Protein AF-A0A4R1MBW5-F1 (afdb_monomer_lite)

Sequence (85 aa):
MGIVENEIGQLEKTVNTLIRRPRLIRREYWVSEIEDVLGRPGIPARDRQRLWALLDLLATVANERSVQASAEPNESGNGDCHASK

Secondary structure (DSSP, 8-state):
--HHHHHHHHHHHHHHHHHH-GGGT-HHHHHHHHHHHHHSTT--HHHHHHHHHHHHHHHHHHHHHHHHTT---------------

Foldseek 3Di:
DDPVVVVVVVVVVVVVVCVVVVCVVDLVSLLVVLVVVLPDPPDDPVVNVVSVVVNVVSVVVVVVVVVVVPPDPPPPDDDDDDDDD

Structure (mmCIF, N/CA/C/O backbone):
data_AF-A0A4R1MBW5-F1
#
_entry.id   AF-A0A4R1MBW5-F1
#
loop_
_atom_site.group_PDB
_atom_site.id
_atom_site.type_symbol
_atom_site.label_atom_id
_atom_site.label_alt_id
_atom_site.label_comp_id
_atom_site.label_asym_id
_atom_site.label_entity_id
_atom_site.label_seq_id
_atom_site.pdbx_PDB_ins_code
_atom_site.Cartn_x
_atom_site.Cartn_y
_atom_site.Cartn_z
_atom_site.occupancy
_atom_site.B_iso_or_equiv
_atom_site.auth_seq_id
_atom_site.auth_comp_id
_atom_site.auth_asym_id
_atom_site.auth_atom_id
_atom_site.pdbx_PDB_model_num
ATOM 1 N N . MET A 1 1 ? -3.316 25.253 23.473 1.00 56.31 1 MET A N 1
ATOM 2 C CA . MET A 1 1 ? -3.884 24.154 22.677 1.00 56.31 1 MET A CA 1
ATOM 3 C C . MET A 1 1 ? -2.811 23.086 22.603 1.00 56.31 1 MET A C 1
ATOM 5 O O . MET A 1 1 ? -1.730 23.365 22.093 1.00 56.31 1 MET A O 1
ATOM 9 N N . GLY A 1 2 ? -3.009 21.997 23.338 1.00 76.31 2 GLY A N 1
ATOM 10 C CA . GLY A 1 2 ? -1.962 21.025 23.659 1.00 76.31 2 GLY A CA 1
ATOM 11 C C . GLY A 1 2 ? -1.589 20.166 22.454 1.00 76.31 2 GLY A C 1
ATOM 12 O O . GLY A 1 2 ? -2.394 19.994 21.545 1.00 76.31 2 GLY A O 1
ATOM 13 N N . ILE A 1 3 ? -0.383 19.594 22.462 1.00 81.62 3 ILE A N 1
ATOM 14 C CA . ILE A 1 3 ? 0.111 18.651 21.438 1.00 81.62 3 ILE A CA 1
ATOM 15 C C . ILE A 1 3 ? -0.946 17.575 21.111 1.00 81.62 3 ILE A C 1
ATOM 17 O O . ILE A 1 3 ? -1.186 17.283 19.943 1.00 81.62 3 ILE A O 1
ATOM 21 N N . VAL A 1 4 ? -1.665 17.111 22.137 1.00 85.88 4 VAL A N 1
ATOM 22 C CA . VAL A 1 4 ? -2.756 16.130 22.050 1.00 85.88 4 VAL A CA 1
ATOM 23 C C . VAL A 1 4 ? -3.920 16.588 21.157 1.00 85.88 4 VAL A C 1
ATOM 25 O O . VAL A 1 4 ? -4.430 15.800 20.369 1.00 85.88 4 VAL A O 1
ATOM 28 N N . GLU A 1 5 ? -4.338 17.857 21.208 1.00 88.25 5 GLU A N 1
ATOM 29 C CA . GLU A 1 5 ? -5.423 18.360 20.342 1.00 88.25 5 GLU A CA 1
ATOM 30 C C . GLU A 1 5 ? -5.008 18.368 18.866 1.00 88.25 5 GLU A C 1
ATOM 32 O O . GLU A 1 5 ? -5.819 18.084 17.984 1.00 88.25 5 GLU A O 1
ATOM 37 N N . ASN A 1 6 ? -3.733 18.654 18.586 1.00 92.31 6 ASN A N 1
ATOM 38 C CA . ASN A 1 6 ? -3.209 18.590 17.226 1.00 92.31 6 ASN A CA 1
ATOM 39 C C . ASN A 1 6 ? -3.141 17.140 16.723 1.00 92.31 6 ASN A C 1
ATOM 41 O O . ASN A 1 6 ? -3.525 16.874 15.587 1.00 92.31 6 ASN A O 1
ATOM 45 N N . GLU A 1 7 ? -2.704 16.201 17.563 1.00 92.19 7 GLU A N 1
ATOM 46 C CA . GLU A 1 7 ? -2.686 14.771 17.232 1.00 92.19 7 GLU A CA 1
ATOM 47 C C . GLU A 1 7 ? -4.092 14.241 16.927 1.00 92.19 7 GLU A C 1
ATOM 49 O O . GLU A 1 7 ? -4.294 13.592 15.898 1.00 92.19 7 GLU A O 1
ATOM 54 N N . ILE A 1 8 ? -5.081 14.598 17.755 1.00 93.44 8 ILE A N 1
ATOM 55 C CA . ILE A 1 8 ? -6.488 14.240 17.532 1.00 93.44 8 ILE A CA 1
ATOM 56 C C . ILE A 1 8 ? -6.983 14.819 16.200 1.00 93.44 8 ILE A C 1
ATOM 58 O O . ILE A 1 8 ? -7.521 14.082 15.374 1.00 93.44 8 ILE A O 1
ATOM 62 N N . GLY A 1 9 ? -6.726 16.100 15.924 1.00 94.19 9 GLY A N 1
ATOM 63 C CA . GLY A 1 9 ? -7.146 16.726 14.667 1.00 94.19 9 GLY A CA 1
ATOM 64 C C . GLY A 1 9 ? -6.500 16.109 13.416 1.00 94.19 9 GLY A C 1
ATOM 65 O O . GLY A 1 9 ? -7.120 16.054 12.350 1.00 94.19 9 GLY A O 1
ATOM 66 N N . GLN A 1 10 ? -5.260 15.616 13.510 1.00 93.00 10 GLN A N 1
ATOM 67 C CA . GLN A 1 10 ? -4.615 14.881 12.412 1.00 93.00 10 GLN A CA 1
ATOM 68 C C . GLN A 1 10 ? -5.218 13.488 12.224 1.00 93.00 10 GLN A C 1
ATOM 70 O O . GLN A 1 10 ? -5.422 13.046 11.084 1.00 93.00 10 GLN A O 1
ATOM 75 N N . LEU A 1 11 ? -5.550 12.810 13.323 1.00 93.94 11 LEU A N 1
ATOM 76 C CA . LEU A 1 11 ? -6.208 11.512 13.278 1.00 93.94 11 LEU A CA 1
ATOM 77 C C . LEU A 1 11 ? -7.592 11.621 12.626 1.00 93.94 11 LEU A C 1
ATOM 79 O O . LEU A 1 11 ? 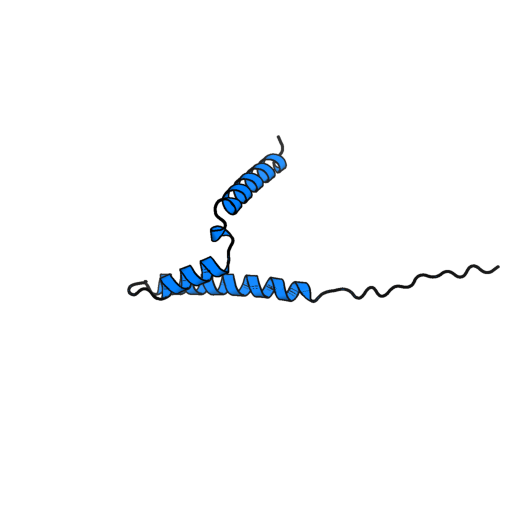-7.894 10.861 11.707 1.00 93.94 11 LEU A O 1
ATOM 83 N N . GLU A 1 12 ? -8.391 12.618 13.002 1.00 93.31 12 GLU A N 1
ATOM 84 C CA . GLU A 1 12 ? -9.711 12.872 12.411 1.00 93.31 12 GLU A CA 1
ATOM 85 C C . GLU A 1 12 ? -9.645 13.116 10.899 1.00 93.31 12 GLU A C 1
ATOM 87 O O . GLU A 1 12 ? -10.456 12.580 10.137 1.00 93.31 12 GLU A O 1
ATOM 92 N N . LYS A 1 13 ? -8.665 13.900 10.432 1.00 92.19 13 LYS A N 1
ATOM 93 C CA . LYS A 1 13 ? -8.445 14.142 8.994 1.00 92.19 13 LYS A CA 1
ATOM 94 C C . LYS A 1 13 ? -8.063 12.867 8.257 1.00 92.19 13 LYS A C 1
ATOM 96 O O . LYS A 1 13 ? -8.560 12.611 7.154 1.00 92.19 13 LYS A O 1
ATOM 101 N N . THR A 1 14 ? -7.194 12.069 8.867 1.00 88.31 14 THR A N 1
ATOM 102 C CA . THR A 1 14 ? -6.736 10.800 8.301 1.00 88.31 14 THR A CA 1
ATOM 103 C C . THR A 1 14 ? -7.905 9.832 8.177 1.00 88.31 14 THR A C 1
ATOM 105 O O . THR A 1 14 ? -8.193 9.364 7.078 1.00 88.31 14 THR A O 1
ATOM 108 N N . VAL A 1 15 ? -8.662 9.618 9.255 1.00 87.31 15 VAL A N 1
ATOM 109 C CA . VAL A 1 15 ? -9.841 8.740 9.268 1.00 87.31 15 VAL A CA 1
ATOM 110 C C . VAL A 1 15 ? -10.889 9.202 8.256 1.00 87.31 15 VAL A C 1
ATOM 112 O O . VAL A 1 15 ? -11.355 8.394 7.456 1.00 87.31 15 VAL A O 1
ATOM 115 N N . ASN A 1 16 ? -11.198 10.501 8.194 1.00 90.00 16 ASN A N 1
ATOM 116 C CA . ASN A 1 16 ? -12.118 11.038 7.185 1.00 90.00 16 ASN A CA 1
ATOM 117 C C . ASN A 1 16 ? -11.653 10.754 5.752 1.00 90.00 16 ASN A C 1
ATOM 119 O O . ASN A 1 16 ? -12.462 10.429 4.880 1.00 90.00 16 ASN A O 1
ATOM 123 N N . THR A 1 17 ? -10.350 10.859 5.495 1.00 88.00 17 THR A N 1
ATOM 124 C CA . THR A 1 17 ? -9.776 10.557 4.180 1.00 88.00 17 THR A CA 1
ATOM 125 C C . THR A 1 17 ? -9.902 9.073 3.847 1.00 88.00 17 THR A C 1
ATOM 127 O O . THR A 1 17 ? -10.295 8.727 2.731 1.00 88.00 17 THR A O 1
ATOM 130 N N . LEU A 1 18 ? -9.629 8.197 4.816 1.00 84.81 18 LEU A N 1
ATOM 131 C CA . LEU A 1 18 ? -9.734 6.747 4.659 1.00 84.81 18 LEU A CA 1
ATOM 132 C C . LEU A 1 18 ? -11.185 6.293 4.440 1.00 84.81 18 LEU A C 1
ATOM 134 O O . LEU A 1 18 ? -11.434 5.480 3.552 1.00 84.81 18 LEU A O 1
ATOM 138 N N . ILE A 1 19 ? -12.152 6.871 5.160 1.00 84.50 19 ILE A N 1
ATOM 139 C CA . ILE A 1 19 ? -13.587 6.587 4.977 1.00 84.50 19 ILE A CA 1
ATOM 140 C C . ILE A 1 19 ? -14.054 7.007 3.579 1.00 84.50 19 ILE A C 1
ATOM 142 O O . ILE A 1 19 ? -14.785 6.272 2.920 1.00 84.50 19 ILE A O 1
ATOM 146 N N . ARG A 1 20 ? -13.606 8.170 3.085 1.00 88.19 20 ARG A N 1
ATOM 147 C CA . ARG A 1 20 ? -13.942 8.650 1.731 1.00 88.19 20 ARG A CA 1
ATOM 148 C C . ARG A 1 20 ? -13.254 7.855 0.624 1.00 88.19 20 ARG A C 1
ATOM 150 O O . ARG A 1 20 ? -13.684 7.909 -0.527 1.00 88.19 20 ARG A O 1
ATOM 157 N N . ARG A 1 21 ? -12.169 7.148 0.941 1.00 82.75 21 ARG A N 1
ATOM 158 C CA . ARG A 1 21 ? -11.397 6.337 -0.005 1.00 82.75 21 ARG A CA 1
ATOM 159 C C . ARG A 1 21 ? -11.145 4.952 0.586 1.00 82.75 21 ARG A C 1
ATOM 161 O O . ARG A 1 21 ? -9.995 4.608 0.859 1.00 82.75 21 ARG A O 1
ATOM 168 N N . PRO A 1 22 ? -12.189 4.115 0.708 1.00 75.62 22 PRO A N 1
ATOM 169 C CA . PRO A 1 22 ? -12.093 2.823 1.385 1.00 75.62 22 PRO A CA 1
ATOM 170 C C . PRO A 1 22 ? -11.103 1.864 0.710 1.00 75.62 22 PRO A C 1
ATOM 172 O O . PRO A 1 22 ? -10.623 0.926 1.329 1.00 75.62 22 PRO A O 1
ATOM 175 N N . ARG A 1 23 ? -10.724 2.102 -0.550 1.00 78.00 23 ARG A N 1
ATOM 176 C CA . ARG A 1 23 ? -9.654 1.342 -1.216 1.00 78.00 23 ARG A CA 1
ATOM 177 C C . ARG A 1 23 ? -8.289 1.510 -0.539 1.00 78.00 23 ARG A C 1
ATOM 179 O O . ARG A 1 23 ? -7.511 0.572 -0.548 1.00 78.00 23 ARG A O 1
ATOM 186 N N . LEU A 1 24 ? -8.027 2.652 0.105 1.00 75.81 24 LEU A N 1
ATOM 187 C CA . LEU A 1 24 ? -6.760 2.915 0.794 1.00 75.81 24 LEU A CA 1
ATOM 188 C C . LEU A 1 24 ? -6.546 2.018 2.019 1.00 75.81 24 LEU A C 1
ATOM 190 O O . LEU A 1 24 ? -5.402 1.764 2.375 1.00 75.81 24 LEU A O 1
ATOM 194 N N .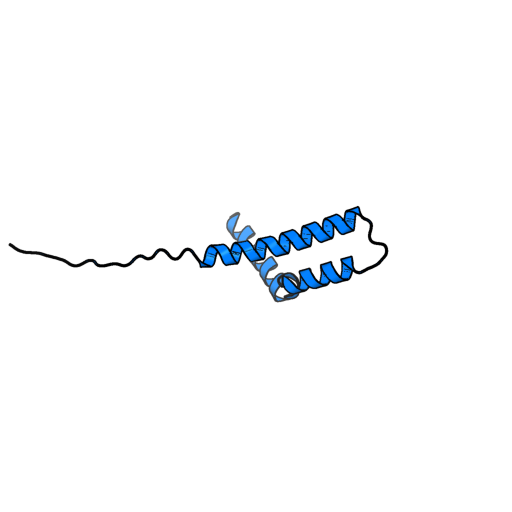 ILE A 1 25 ? -7.622 1.525 2.638 1.00 78.06 25 ILE A N 1
ATOM 195 C CA . ILE A 1 25 ? -7.558 0.659 3.827 1.00 78.06 25 ILE A CA 1
ATOM 196 C C . ILE A 1 25 ? -7.672 -0.831 3.501 1.00 78.06 25 ILE A C 1
ATOM 198 O O . ILE A 1 25 ? -7.414 -1.669 4.361 1.00 78.06 25 ILE A O 1
ATOM 202 N N . ARG A 1 26 ? -8.097 -1.182 2.282 1.00 85.38 26 ARG A N 1
ATOM 203 C CA . ARG A 1 26 ? -8.355 -2.575 1.914 1.00 85.38 26 ARG A CA 1
ATOM 204 C C . ARG A 1 26 ? -7.058 -3.247 1.506 1.00 85.38 26 ARG A C 1
ATOM 206 O O . ARG A 1 26 ? -6.518 -2.986 0.437 1.00 85.38 26 ARG A O 1
ATOM 213 N N . ARG A 1 27 ? -6.591 -4.151 2.356 1.00 85.56 27 ARG A N 1
ATOM 214 C CA . ARG A 1 27 ? -5.396 -4.951 2.107 1.00 85.56 27 ARG A CA 1
ATOM 215 C C . ARG A 1 27 ? -5.494 -5.719 0.790 1.00 85.56 27 ARG A C 1
ATOM 217 O O . ARG A 1 27 ? -4.577 -5.652 -0.015 1.00 85.56 27 ARG A O 1
ATOM 224 N N . GLU A 1 28 ? -6.611 -6.401 0.555 1.00 88.06 28 GLU A N 1
ATOM 225 C CA . GLU A 1 28 ? -6.817 -7.251 -0.627 1.00 88.06 28 GLU A CA 1
ATOM 226 C C . GLU A 1 28 ? -6.757 -6.426 -1.912 1.00 88.06 28 GLU A C 1
ATOM 228 O O . GLU A 1 28 ? -6.226 -6.883 -2.915 1.00 88.06 28 GLU A O 1
ATOM 233 N N . TYR A 1 29 ? -7.243 -5.181 -1.858 1.00 89.75 29 TYR A N 1
ATOM 234 C CA . TYR A 1 29 ? -7.141 -4.250 -2.976 1.00 89.75 29 TYR A CA 1
ATOM 235 C C . TYR A 1 29 ? -5.676 -3.965 -3.319 1.00 89.75 29 TYR A C 1
ATOM 237 O O . TYR A 1 29 ? -5.280 -4.099 -4.470 1.00 89.75 29 TYR A O 1
ATOM 245 N N . TRP A 1 30 ? -4.856 -3.625 -2.322 1.00 90.88 30 TRP A N 1
ATOM 246 C CA . TRP A 1 30 ? -3.438 -3.346 -2.546 1.00 90.88 30 TRP A CA 1
ATOM 247 C C . TRP A 1 30 ? -2.639 -4.574 -2.972 1.00 90.88 30 TRP A C 1
ATOM 249 O O . TRP A 1 30 ? -1.741 -4.437 -3.795 1.00 90.88 30 TRP A O 1
ATOM 259 N N . VAL A 1 31 ? -2.975 -5.762 -2.461 1.00 92.38 31 VAL A N 1
ATOM 260 C CA . VAL A 1 31 ? -2.377 -7.023 -2.923 1.00 92.38 31 VAL A CA 1
ATOM 261 C C . VAL A 1 31 ? -2.636 -7.203 -4.417 1.00 92.38 31 VAL A C 1
ATOM 263 O O . VAL A 1 31 ? -1.684 -7.330 -5.181 1.00 92.38 31 VAL A O 1
ATOM 266 N N . SER A 1 32 ? -3.898 -7.110 -4.845 1.00 93.06 32 SER A N 1
ATOM 267 C CA . SER A 1 32 ? -4.267 -7.252 -6.256 1.00 93.06 32 SER A CA 1
ATOM 268 C C . SER A 1 32 ? -3.645 -6.177 -7.153 1.00 93.06 32 SER A C 1
ATOM 270 O O . SER A 1 32 ? -3.194 -6.493 -8.248 1.00 93.06 32 SER A O 1
ATOM 272 N N . GLU A 1 33 ? -3.566 -4.922 -6.701 1.00 94.06 33 GLU A N 1
ATOM 273 C CA . GLU A 1 33 ? -2.896 -3.854 -7.461 1.00 94.06 33 GLU A CA 1
ATOM 274 C C . GLU A 1 33 ? -1.392 -4.115 -7.619 1.00 94.06 33 GLU A C 1
ATOM 276 O O . GLU A 1 33 ? -0.831 -3.892 -8.690 1.00 94.06 33 GLU A O 1
ATOM 281 N N . ILE A 1 34 ? -0.718 -4.605 -6.574 1.00 94.50 34 ILE A N 1
ATOM 282 C CA . ILE A 1 34 ? 0.711 -4.925 -6.659 1.00 94.50 34 ILE A CA 1
ATOM 283 C C . ILE A 1 34 ? 0.946 -6.133 -7.577 1.00 94.50 34 ILE A C 1
ATOM 285 O O . ILE A 1 34 ? 1.893 -6.113 -8.365 1.00 94.50 34 ILE A O 1
ATOM 289 N N . GLU A 1 35 ? 0.094 -7.157 -7.514 1.00 95.19 35 GLU A N 1
ATOM 290 C CA . GLU A 1 35 ? 0.142 -8.314 -8.418 1.00 95.19 35 GLU A CA 1
ATOM 291 C C . GLU A 1 35 ? -0.093 -7.912 -9.881 1.00 95.19 35 GLU A C 1
ATOM 293 O O . GLU A 1 35 ? 0.671 -8.335 -10.752 1.00 95.19 35 GLU A O 1
ATOM 298 N N . ASP A 1 36 ? -1.078 -7.045 -10.151 1.00 95.88 36 ASP A N 1
ATOM 299 C CA . ASP A 1 36 ? -1.324 -6.497 -11.492 1.00 95.88 36 ASP A CA 1
ATOM 300 C C . ASP A 1 36 ? -0.087 -5.770 -12.017 1.00 95.88 36 ASP A C 1
ATOM 302 O O . ASP A 1 36 ? 0.377 -6.036 -13.127 1.00 95.88 36 ASP A O 1
ATOM 306 N N . VAL A 1 37 ? 0.506 -4.899 -11.192 1.00 95.75 37 VAL A N 1
ATOM 307 C CA . VAL A 1 37 ? 1.735 -4.195 -11.554 1.00 95.75 37 VAL A CA 1
ATOM 308 C C . VAL A 1 37 ? 2.854 -5.200 -11.822 1.00 95.75 37 VAL A C 1
ATOM 310 O O . VAL A 1 37 ? 3.458 -5.133 -12.883 1.00 95.75 37 VAL A O 1
ATOM 313 N N . LEU A 1 38 ? 3.102 -6.180 -10.950 1.00 94.81 38 LEU A N 1
ATOM 314 C CA . LEU A 1 38 ? 4.130 -7.214 -11.158 1.00 94.81 38 LEU A CA 1
ATOM 315 C C . LEU A 1 38 ? 3.940 -8.032 -12.449 1.00 94.81 38 LEU A C 1
ATOM 317 O O . LEU A 1 38 ? 4.934 -8.515 -13.012 1.00 94.81 38 LEU A O 1
ATOM 321 N N . GLY A 1 39 ? 2.700 -8.174 -12.919 1.00 93.12 39 GLY A N 1
ATOM 322 C CA . GLY A 1 39 ? 2.358 -8.800 -14.196 1.00 93.12 39 GLY A CA 1
ATOM 323 C C . GLY A 1 39 ? 2.741 -7.970 -15.425 1.00 93.12 39 GLY A C 1
ATOM 324 O O . GLY A 1 39 ? 2.851 -8.516 -16.524 1.00 93.1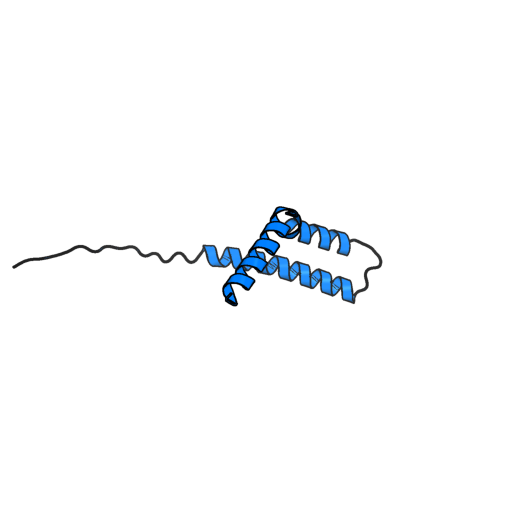2 39 GLY A O 1
ATOM 325 N N . ARG A 1 40 ? 2.999 -6.665 -15.268 1.00 94.56 40 ARG A N 1
ATOM 326 C CA . ARG A 1 40 ? 3.344 -5.778 -16.385 1.00 94.56 40 ARG A CA 1
ATOM 327 C C . ARG A 1 40 ? 4.778 -6.027 -16.872 1.00 94.56 40 ARG A C 1
ATOM 329 O O . ARG A 1 40 ? 5.715 -6.104 -16.066 1.00 94.56 40 ARG A O 1
ATOM 336 N N . PRO 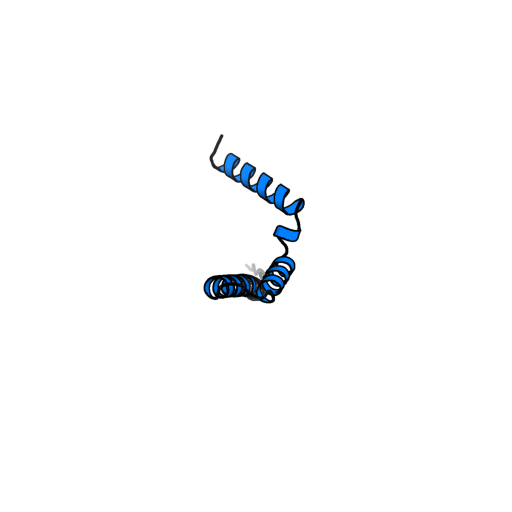A 1 41 ? 4.994 -6.107 -18.195 1.00 92.69 41 PRO A N 1
ATOM 337 C CA . PRO A 1 41 ? 6.335 -6.165 -18.757 1.00 92.69 41 PRO A CA 1
ATOM 338 C C . PRO A 1 41 ? 7.055 -4.820 -18.573 1.00 92.69 41 PRO A C 1
ATOM 340 O O . PRO A 1 41 ? 6.431 -3.765 -18.500 1.00 92.69 41 PRO A O 1
ATOM 343 N N . GLY A 1 42 ? 8.387 -4.851 -18.521 1.00 93.12 42 GLY A N 1
ATOM 344 C CA . GLY A 1 42 ? 9.210 -3.634 -18.497 1.00 93.12 42 GLY A CA 1
ATOM 345 C C . GLY A 1 42 ? 9.457 -3.021 -17.116 1.00 93.12 42 GLY A C 1
ATOM 346 O O . GLY A 1 42 ? 10.070 -1.960 -17.033 1.00 93.12 42 GLY A O 1
ATOM 347 N N . ILE A 1 43 ? 9.044 -3.677 -16.028 1.00 94.44 43 ILE A N 1
ATOM 348 C CA . ILE A 1 43 ? 9.390 -3.223 -14.674 1.00 94.44 43 ILE A CA 1
ATOM 349 C C . ILE A 1 43 ? 10.860 -3.542 -14.375 1.00 94.44 43 ILE A C 1
ATOM 351 O O . ILE A 1 43 ? 11.257 -4.709 -14.474 1.00 94.44 43 ILE A O 1
ATOM 355 N N . PRO A 1 44 ? 11.664 -2.551 -13.947 1.00 95.94 44 PRO A N 1
ATOM 356 C CA . PRO A 1 44 ? 13.038 -2.780 -13.520 1.00 95.94 44 PRO A CA 1
ATOM 357 C C . PRO A 1 44 ? 13.127 -3.816 -12.394 1.00 95.94 44 PRO A C 1
ATOM 359 O O . PRO A 1 44 ? 12.300 -3.834 -11.482 1.00 95.94 44 PRO A O 1
ATOM 362 N N . ALA A 1 45 ? 14.179 -4.639 -12.395 1.00 94.00 45 ALA A N 1
ATOM 363 C CA . ALA A 1 45 ? 14.373 -5.682 -11.381 1.00 94.00 45 ALA A CA 1
ATOM 364 C C . ALA A 1 45 ? 14.331 -5.135 -9.941 1.00 94.00 45 ALA A C 1
ATOM 366 O O . ALA A 1 45 ? 13.706 -5.731 -9.065 1.00 94.00 45 ALA A O 1
ATOM 367 N N . ARG A 1 46 ? 14.923 -3.953 -9.715 1.00 96.44 46 ARG A N 1
ATOM 368 C CA . ARG A 1 46 ? 14.893 -3.256 -8.420 1.00 96.44 46 ARG A CA 1
ATOM 369 C C . ARG A 1 46 ? 13.469 -2.942 -7.962 1.00 96.44 46 ARG A C 1
ATOM 371 O O . ARG A 1 46 ? 13.151 -3.112 -6.788 1.00 96.44 46 ARG A O 1
ATOM 378 N N . ASP A 1 47 ? 12.619 -2.480 -8.871 1.00 95.88 47 ASP A N 1
ATOM 379 C CA . ASP A 1 47 ? 11.247 -2.110 -8.535 1.00 95.88 47 ASP A CA 1
ATOM 380 C C . ASP A 1 47 ? 10.362 -3.349 -8.390 1.00 95.88 47 ASP A C 1
ATOM 382 O O . ASP A 1 47 ? 9.555 -3.396 -7.466 1.00 95.88 47 ASP A O 1
ATOM 386 N N . ARG A 1 48 ? 10.599 -4.417 -9.170 1.00 95.88 48 ARG A N 1
ATOM 387 C CA . ARG A 1 48 ? 9.988 -5.733 -8.902 1.00 95.88 48 ARG A CA 1
ATOM 38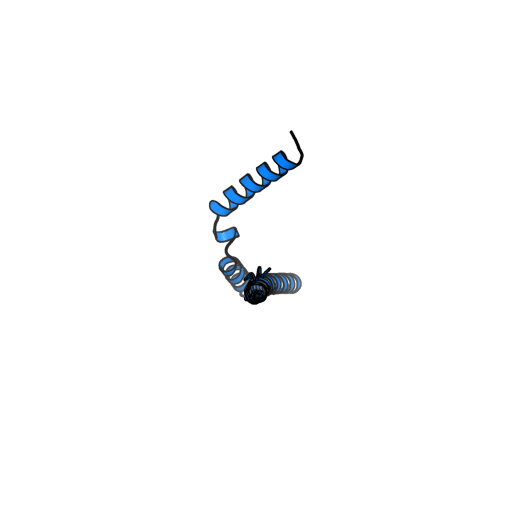8 C C . ARG A 1 48 ? 10.320 -6.225 -7.495 1.00 95.88 48 ARG A C 1
ATOM 390 O O . ARG A 1 48 ? 9.428 -6.687 -6.796 1.00 95.88 48 ARG A O 1
ATOM 397 N N . GLN A 1 49 ? 11.574 -6.107 -7.059 1.00 96.56 49 GLN A N 1
ATOM 398 C CA . GLN A 1 49 ? 11.977 -6.521 -5.712 1.00 96.56 49 GLN A CA 1
ATOM 399 C C . GLN A 1 49 ? 11.279 -5.697 -4.623 1.00 96.56 49 GLN A C 1
ATOM 401 O O . GLN A 1 49 ? 10.832 -6.252 -3.623 1.00 96.56 49 GLN A O 1
ATOM 406 N N . ARG A 1 50 ? 11.138 -4.381 -4.825 1.00 97.06 50 ARG A N 1
ATOM 407 C CA . ARG A 1 50 ? 10.378 -3.513 -3.913 1.00 97.06 50 ARG A CA 1
ATOM 408 C C . ARG A 1 50 ? 8.906 -3.917 -3.835 1.00 97.06 50 ARG A C 1
ATOM 410 O O . ARG A 1 50 ? 8.366 -3.978 -2.739 1.00 97.06 50 ARG A O 1
ATOM 417 N N . LEU A 1 51 ? 8.277 -4.223 -4.969 1.00 96.94 51 LEU A N 1
ATOM 418 C CA . LEU A 1 51 ? 6.885 -4.680 -5.023 1.00 96.94 51 LEU A CA 1
ATOM 419 C C . LEU A 1 51 ? 6.697 -6.021 -4.301 1.00 96.94 51 LEU A C 1
ATOM 421 O O . LEU A 1 51 ? 5.754 -6.168 -3.530 1.00 96.94 51 LEU A O 1
ATOM 425 N N . TRP A 1 52 ? 7.631 -6.959 -4.464 1.00 96.38 52 TRP A N 1
ATOM 426 C CA . TRP A 1 52 ? 7.628 -8.209 -3.700 1.00 96.38 52 TRP A CA 1
ATOM 427 C C . TRP A 1 52 ? 7.770 -7.985 -2.193 1.00 96.38 52 TRP A C 1
ATOM 429 O O . TRP A 1 52 ? 7.028 -8.585 -1.422 1.00 96.38 52 TRP A O 1
ATOM 439 N N . ALA A 1 53 ? 8.662 -7.088 -1.767 1.00 95.44 53 ALA A N 1
ATOM 440 C CA . ALA A 1 53 ? 8.799 -6.742 -0.353 1.00 95.44 53 ALA A CA 1
ATOM 441 C C . ALA A 1 53 ? 7.516 -6.107 0.218 1.00 95.44 53 ALA A C 1
ATOM 443 O O . ALA A 1 53 ? 7.154 -6.363 1.363 1.00 95.44 53 ALA A O 1
ATOM 444 N N . LEU A 1 54 ? 6.796 -5.310 -0.581 1.00 94.31 54 LEU A N 1
ATOM 445 C CA . LEU A 1 54 ? 5.499 -4.758 -0.182 1.00 94.31 54 LEU A CA 1
ATOM 446 C C . LEU A 1 54 ? 4.426 -5.847 -0.041 1.00 94.31 54 LEU A C 1
ATOM 448 O O . LEU A 1 54 ? 3.647 -5.794 0.908 1.00 94.31 54 LEU A O 1
ATOM 452 N N . LEU A 1 55 ? 4.392 -6.841 -0.935 1.00 93.50 55 LEU A N 1
ATOM 453 C CA . LEU A 1 55 ? 3.489 -7.991 -0.792 1.00 93.50 55 LEU A CA 1
ATOM 454 C C . LEU A 1 55 ? 3.776 -8.785 0.482 1.00 93.50 55 LEU A C 1
ATOM 456 O O . LEU A 1 55 ? 2.842 -9.140 1.199 1.00 93.50 55 LEU A O 1
ATOM 460 N N . ASP A 1 56 ? 5.050 -9.021 0.782 1.00 91.81 56 ASP A N 1
ATOM 461 C CA . ASP A 1 56 ? 5.461 -9.737 1.989 1.00 91.81 56 ASP A CA 1
ATOM 462 C C . ASP A 1 56 ? 5.082 -8.972 3.268 1.00 91.81 56 ASP A C 1
ATOM 464 O O . ASP A 1 56 ? 4.537 -9.544 4.214 1.00 91.81 56 ASP A O 1
ATOM 468 N N . LEU A 1 57 ? 5.242 -7.644 3.268 1.00 90.44 57 LEU A N 1
ATOM 469 C CA . LEU A 1 57 ? 4.779 -6.789 4.363 1.00 90.44 57 LEU A CA 1
ATOM 470 C C . LEU A 1 57 ? 3.256 -6.876 4.552 1.00 90.44 57 LEU A C 1
ATOM 472 O O . LEU A 1 57 ? 2.752 -6.958 5.671 1.00 90.44 57 LEU A O 1
ATOM 476 N N . LEU A 1 58 ? 2.494 -6.892 3.457 1.00 88.56 58 LEU A N 1
ATOM 477 C CA . LEU A 1 58 ? 1.046 -7.072 3.536 1.00 88.56 58 LEU A CA 1
ATOM 478 C C . LEU A 1 58 ? 0.687 -8.482 4.033 1.00 88.56 58 LEU A C 1
ATOM 480 O O . LEU A 1 58 ? -0.314 -8.643 4.729 1.00 88.56 58 LEU A O 1
ATOM 484 N N . ALA A 1 59 ? 1.456 -9.519 3.697 1.00 84.50 59 ALA A N 1
ATOM 485 C CA . ALA A 1 59 ? 1.256 -10.891 4.174 1.00 84.50 59 ALA A CA 1
ATOM 486 C C . ALA A 1 59 ? 1.548 -11.053 5.673 1.00 84.50 59 ALA A C 1
ATOM 488 O O . ALA A 1 59 ? 0.728 -11.617 6.398 1.00 84.50 59 ALA A O 1
ATOM 489 N N . THR A 1 60 ? 2.659 -10.503 6.153 1.00 82.62 60 THR A N 1
ATOM 490 C CA . THR A 1 60 ? 3.070 -10.567 7.564 1.00 82.62 60 THR A CA 1
ATOM 491 C C . THR A 1 60 ? 2.069 -9.885 8.495 1.00 82.62 60 THR A C 1
ATOM 493 O O . THR A 1 60 ? 1.635 -10.505 9.464 1.00 82.62 60 THR A O 1
ATOM 496 N N . VAL A 1 61 ? 1.577 -8.689 8.149 1.00 74.00 61 VAL A N 1
ATOM 497 C CA . VAL A 1 61 ? 0.547 -7.978 8.940 1.00 74.00 61 VAL A CA 1
ATOM 498 C C . VAL A 1 61 ? -0.754 -8.788 9.086 1.00 74.00 61 VAL A C 1
ATOM 500 O O . VAL A 1 61 ? -1.462 -8.658 10.087 1.00 74.00 61 VAL A O 1
ATOM 503 N N . ALA A 1 62 ? -1.094 -9.643 8.114 1.00 65.75 62 ALA A N 1
ATOM 504 C CA . ALA A 1 62 ? -2.257 -10.526 8.230 1.00 65.75 62 ALA A CA 1
ATOM 505 C C . ALA A 1 62 ? -2.025 -11.669 9.230 1.00 65.75 62 ALA A C 1
ATOM 507 O O . ALA A 1 62 ? -2.936 -12.011 9.984 1.00 65.75 62 ALA A O 1
ATOM 508 N N . ASN A 1 63 ? -0.810 -12.220 9.264 1.00 63.06 63 ASN A N 1
ATOM 509 C CA . ASN A 1 63 ? -0.450 -13.313 10.166 1.00 63.06 63 ASN A CA 1
ATOM 510 C C . ASN A 1 63 ? -0.279 -12.852 11.620 1.00 63.06 63 ASN A C 1
ATOM 512 O O . ASN A 1 63 ? -0.589 -13.598 12.541 1.00 63.06 63 ASN A O 1
ATOM 516 N N . GLU A 1 64 ? 0.156 -11.617 11.865 1.00 61.84 64 GLU A N 1
ATOM 517 C CA . GLU A 1 64 ? 0.272 -11.112 13.241 1.00 61.84 64 GLU A CA 1
ATOM 518 C C . GLU A 1 64 ? -1.097 -10.957 13.929 1.00 61.84 64 GLU A C 1
ATOM 520 O O . GLU A 1 64 ? -1.226 -11.223 15.125 1.00 61.84 64 GLU A O 1
ATOM 525 N N . ARG A 1 65 ? -2.155 -10.609 13.179 1.00 56.91 65 ARG A N 1
ATOM 526 C CA . ARG A 1 65 ? -3.523 -10.520 13.727 1.00 56.91 65 ARG A CA 1
ATOM 527 C C . ARG A 1 65 ? -4.129 -11.878 14.073 1.00 56.91 65 ARG A C 1
ATOM 529 O O . ARG A 1 65 ? -4.918 -11.954 15.011 1.00 56.91 65 ARG A O 1
ATOM 536 N N . SER A 1 66 ? -3.790 -12.939 13.342 1.00 55.16 66 SER A N 1
ATOM 537 C CA . SER A 1 66 ? -4.295 -14.285 13.640 1.00 55.16 66 SER A CA 1
ATOM 538 C C . SER A 1 66 ? -3.608 -14.912 14.856 1.00 55.16 66 SER A C 1
ATOM 540 O O . SER A 1 66 ? -4.246 -15.660 15.593 1.00 55.16 66 SER A O 1
ATOM 542 N N . VAL A 1 67 ? -2.350 -14.552 15.133 1.00 55.47 67 VAL A N 1
ATOM 543 C CA . VAL A 1 67 ? -1.611 -15.038 16.313 1.00 55.47 67 VAL A CA 1
ATOM 544 C C . VAL A 1 67 ? -2.127 -14.415 17.623 1.00 55.47 67 VAL A C 1
ATOM 546 O O . VAL A 1 67 ? -2.136 -15.086 18.651 1.00 55.47 67 VAL A O 1
ATOM 549 N N . GLN A 1 68 ? -2.639 -13.178 17.605 1.00 51.12 68 GLN A N 1
ATOM 550 C CA . GLN A 1 68 ? -3.184 -12.517 18.806 1.00 51.12 68 GLN A CA 1
ATOM 551 C C . GLN A 1 68 ? -4.574 -13.018 19.237 1.00 51.12 68 GLN A C 1
ATOM 553 O O . GLN A 1 68 ? -4.937 -12.869 20.400 1.00 51.12 68 GLN A O 1
ATOM 558 N N . ALA A 1 69 ? -5.346 -13.643 18.344 1.00 51.69 69 ALA A N 1
ATOM 559 C CA . ALA A 1 69 ? -6.693 -14.139 18.653 1.00 51.69 69 ALA A CA 1
ATOM 560 C C . ALA A 1 69 ? -6.712 -15.458 19.456 1.00 51.69 69 ALA A C 1
ATOM 562 O O . ALA A 1 69 ? -7.783 -15.938 19.806 1.00 51.69 69 ALA A O 1
ATOM 563 N N . SER A 1 70 ? -5.546 -16.053 19.732 1.00 51.19 70 SER A N 1
ATOM 564 C CA . SER A 1 70 ? -5.435 -17.380 20.366 1.00 51.19 70 SER A CA 1
ATOM 565 C C . SER A 1 70 ? -4.885 -17.348 21.799 1.00 51.19 70 SER A C 1
ATOM 567 O O . SER A 1 70 ? -4.642 -18.403 22.377 1.00 51.19 70 SER A O 1
ATOM 569 N N . ALA A 1 71 ? -4.674 -16.165 22.381 1.00 54.44 71 ALA A N 1
ATOM 570 C CA . ALA A 1 71 ? -4.230 -16.012 23.766 1.00 54.44 71 ALA A CA 1
ATOM 571 C C . ALA A 1 71 ? -5.392 -15.545 24.657 1.00 54.44 71 ALA A C 1
ATOM 573 O O . ALA A 1 71 ? -5.355 -14.454 25.221 1.00 54.44 71 ALA A O 1
ATOM 574 N N . GLU A 1 72 ? -6.443 -16.360 24.766 1.00 52.28 72 GLU A N 1
ATOM 575 C CA . GLU A 1 72 ? -7.409 -16.209 25.857 1.00 52.28 72 GLU A CA 1
ATOM 576 C C . GLU A 1 72 ? -6.784 -16.770 27.148 1.00 52.28 72 GLU A C 1
ATOM 578 O O . GLU A 1 72 ? -6.391 -17.941 27.173 1.00 52.28 72 GLU A O 1
ATOM 583 N N . PRO A 1 73 ? -6.661 -15.978 28.230 1.00 51.19 73 PRO A N 1
ATOM 584 C CA . PRO A 1 73 ? -6.341 -16.517 29.537 1.00 51.19 73 PRO A CA 1
ATOM 585 C C . PRO A 1 73 ? -7.599 -17.206 30.062 1.00 51.19 73 PRO A C 1
ATOM 587 O O . PRO A 1 73 ? -8.646 -16.586 30.245 1.00 51.19 73 PRO A O 1
ATOM 590 N N . ASN A 1 74 ? -7.505 -18.507 30.303 1.00 57.38 74 ASN A N 1
ATOM 591 C CA . ASN A 1 74 ? -8.528 -19.263 31.007 1.00 57.38 74 ASN A CA 1
ATOM 592 C C . ASN A 1 74 ? -8.541 -18.867 32.494 1.00 57.38 74 ASN A C 1
ATOM 594 O O . ASN A 1 74 ? -8.089 -19.613 33.359 1.00 57.38 74 ASN A O 1
ATOM 598 N N . GLU A 1 75 ? -9.087 -17.698 32.820 1.00 57.25 75 GLU A N 1
ATOM 599 C CA . GLU A 1 75 ? -9.455 -17.387 34.199 1.00 57.25 75 GLU A CA 1
ATOM 600 C C . GLU A 1 75 ? -10.734 -18.168 34.549 1.00 57.25 75 GLU A C 1
ATOM 602 O O . GLU A 1 75 ? -11.856 -17.672 34.486 1.00 57.25 75 GLU A O 1
ATOM 607 N N . SER A 1 76 ? -10.563 -19.456 34.858 1.00 58.00 76 SER A N 1
ATOM 608 C CA . SER A 1 76 ? -11.603 -20.262 35.492 1.00 58.00 76 SER A CA 1
ATOM 609 C C . SER A 1 76 ? -11.580 -19.960 36.986 1.00 58.00 76 SER A C 1
ATOM 611 O O . SER A 1 76 ? -10.719 -20.453 37.715 1.00 58.00 76 SER A O 1
ATOM 613 N N . GLY A 1 77 ? -12.517 -19.122 37.424 1.00 54.06 77 GLY A N 1
ATOM 614 C CA . GLY A 1 77 ? -12.709 -18.760 38.822 1.00 54.06 77 GLY A CA 1
ATOM 615 C C . GLY A 1 77 ? -13.084 -19.934 39.731 1.00 54.06 77 GLY A C 1
ATOM 616 O O . GLY A 1 77 ? -13.476 -21.004 39.273 1.00 54.06 77 GLY A O 1
ATOM 617 N N . ASN A 1 78 ? -12.986 -19.707 41.040 1.00 54.16 78 ASN A N 1
ATOM 618 C CA . ASN A 1 78 ? -14.170 -19.596 41.891 1.00 54.16 78 ASN A CA 1
ATOM 619 C C . ASN A 1 78 ? -13.739 -19.039 43.256 1.00 54.16 78 ASN A C 1
ATOM 621 O O . ASN A 1 78 ? -12.949 -19.662 43.966 1.00 54.16 78 ASN A O 1
ATOM 625 N N . GLY A 1 79 ? -14.248 -17.866 43.625 1.00 61.50 79 GLY A N 1
ATOM 626 C CA . GLY A 1 79 ? -14.316 -17.496 45.031 1.00 61.50 79 GLY A CA 1
ATOM 627 C C . GLY A 1 79 ? -15.500 -18.227 45.641 1.00 61.50 79 GLY A C 1
ATOM 628 O O . GLY A 1 79 ? -16.558 -18.235 45.030 1.00 61.50 79 GLY A O 1
ATOM 629 N N . ASP A 1 80 ? -15.337 -18.825 46.817 1.00 53.06 80 ASP A N 1
ATOM 630 C CA . ASP A 1 80 ? -16.412 -18.805 47.799 1.00 53.06 80 ASP A CA 1
ATOM 631 C C . ASP A 1 80 ? -15.920 -19.092 49.215 1.00 53.06 80 ASP A C 1
ATOM 633 O O . ASP A 1 80 ? -14.893 -19.716 49.476 1.00 53.06 80 ASP A O 1
ATOM 637 N N . CYS A 1 81 ? -16.674 -18.489 50.112 1.00 64.56 81 CYS A N 1
ATOM 638 C CA . CYS A 1 81 ? -16.377 -18.080 51.462 1.00 64.56 81 CYS A CA 1
ATOM 639 C C . CYS A 1 81 ? -16.616 -19.192 52.489 1.00 64.56 81 CYS A C 1
ATOM 641 O O . CYS A 1 81 ? -17.575 -19.946 52.388 1.00 64.56 81 CYS A O 1
ATOM 643 N N . HIS A 1 82 ? -15.801 -19.237 53.548 1.00 51.72 82 HIS A N 1
ATOM 644 C CA . HIS A 1 82 ? -16.150 -19.976 54.760 1.00 51.72 82 HIS A CA 1
ATOM 645 C C . HIS A 1 82 ? -15.827 -19.134 55.997 1.00 51.72 82 HIS A C 1
ATOM 647 O O . HIS A 1 82 ? -14.702 -19.085 56.487 1.00 51.72 82 HIS A O 1
ATOM 653 N N . ALA A 1 83 ? -16.857 -18.446 56.487 1.00 58.53 83 ALA A N 1
ATOM 654 C CA . ALA A 1 83 ? -16.932 -18.001 57.866 1.00 58.53 83 ALA A CA 1
ATOM 655 C C . ALA A 1 83 ? -17.374 -19.193 58.722 1.00 58.53 83 ALA A C 1
ATOM 657 O O . ALA A 1 83 ? -18.403 -19.802 58.433 1.00 58.53 83 ALA A O 1
ATOM 658 N N . SER A 1 84 ? -16.643 -19.516 59.788 1.00 58.94 84 SER A N 1
ATOM 659 C CA . SER A 1 84 ? -17.191 -20.255 60.930 1.00 58.94 84 SER A CA 1
ATOM 660 C C . SER A 1 84 ? -16.328 -20.051 62.175 1.00 58.94 84 SER A C 1
ATOM 662 O O . SER A 1 84 ? -15.200 -20.524 62.226 1.00 58.94 84 SER A O 1
ATOM 664 N N . LYS A 1 85 ? -16.936 -19.297 63.101 1.00 52.78 85 LYS A N 1
ATOM 665 C CA . LYS A 1 85 ? -16.900 -19.317 64.575 1.00 52.78 85 LYS A CA 1
ATOM 666 C C . LYS A 1 85 ? -15.601 -19.625 65.317 1.00 52.78 85 LYS A C 1
ATOM 668 O O . LYS A 1 85 ? -15.172 -20.796 65.304 1.00 52.78 85 LYS A O 1
#

pLDDT: mean 80.12, std 16.34, range [51.12, 97.06]

Radius of gyration: 23.65 Å; chains: 1; bounding box: 32×44×83 Å

=== Feature glossary ===
Key to the feature types in this record:

Secondary structure (8-state, DSSP). Secondary structure is the local, repeating backbone conformation. DSSP classifies it into eight states by reading the hydrogen-bond network: three helix types (H, G, I), two β types (E, B), two non-regular types (T, S), and unstructured coil (-).

Backbone torsions (φ/ψ). Backbone dihedral angles. Every residue except chain termini has a φ (preceding-C → N → Cα → C) and a ψ (N → Cα → C → next-N). They are reported in degrees following the IUPAC sign convention. Secondary structure is essentially a statement about which (φ, ψ) basin each residue occupies.

Predicted aligned error. Predicted Aligned Error (PAE) is an AlphaFold confidence matrix: entry (i, j) is the expected error in the position of residue j, in ångströms, when the prediction is superimposed on the true structure at residue i. Low PAE within a block of residues means that block is internally rigid and well-predicted; high PAE between two blocks means their relative placement is uncertain even if each block individually is confident.

B-factor. B-factor (Debye–Waller factor) reflects atomic displacement in the crystal lattice. It is an experimental observable (units Å²), not a prediction; low values mean the atom is pinned down, high values mean it moves or is heterogeneous across the crystal.

Secondary structure (3-state, P-SEA). Three-state secondary structure (P-SEA) collapses the eight DSSP classes into helix (a), strand (b), and coil (c). P-SEA assigns these from Cα geometry alone — distances and angles — without requiring backbone oxygens, so it works on any Cα trace.

Sequence. Primary structure: the covalent order of the twenty standard amino acids along the backbone. Two proteins with the same sequence will (almost always) fold to the same structure; two with 30% identity often share a fold but not the details.

pLDDT. pLDDT is the predicted lDDT-Cα score: AlphaFold's confidence that the local environment of each residue (all inter-atomic distances within 15 Å) is correctly placed. It is a per-residue number between 0 and 100, with higher meaning more reliable.

InterPro / GO / CATH / organism. Functional annotations link the protein to curated databases. InterPro entries identify conserved domains and families by matching the sequence against member-database signatures (Pfam, PROSITE, CDD, …). Gene Ontology (GO) terms describe molecular function, biological process, and cellular component in a controlled vocabulary. CATH places the structure in a hierarchical fold classification (Class/Architecture/Topology/Homologous-superfamily). The organism is the source species.

Contact-map, Ramachandran, and PAE plots. Three diagnostic plots accompany the record. The Cα contact map visualizes the tertiary structure as a 2D adjacency matrix (8 Å cutoff, sequence-local contacts suppressed). The Ramachandran plot shows the distribution of backbone (φ, ψ) torsions, with points in the α and β basins reflecting secondary structure content. The PAE plot shows AlphaFold's inter-residue confidence as a color matrix.

mmCIF coordinates. The mmCIF table is the protein's shape written out atom by atom. For each backbone N, Cα, C, and carbonyl O, it records an (x, y, z) coordinate triple in Å plus the residue type, chain letter, and residue number.

Radius of gyration, Cα contacts, bounding box. Three whole-structure scalars: the radius of gyration (RMS distance of Cα from centroid, in Å), the count of Cα–Cα contacts (pairs closer than 8 Å and separated by more than four residues in sequence — i.e. tertiary, not local, contacts), and the bounding-box dimensions. Together they distinguish compact globular folds from extended fibres or disordered chains.

Foldseek 3Di. The Foldseek 3Di string encodes local tertiary geometry as a 20-letter alphabet — one character per residue — derived from the relative positions of nearby Cα atoms. Unlike the amino-acid sequence, 3Di is a direct function of the 3D structure, so two proteins with the same fold have similar 3Di strings even at low sequence identity.

Rendered structure images. Six rendered views show the 3D structure from the faces of a cube — i.e. along ±x, ±y, ±z. Rendering representation is drawn randomly per protein from cartoon (secondary-structure ribbons), sticks (backbone bonds), or molecular surface; coloring is either N→C rainbow (blue at the N-terminus through red at the C-terminus) or one color per chain.

Nearest PDB structures. The Foldseek neighbor list gives the closest experimentally determined structures in the PDB, ranked by structural alignment. TM-score near 1 means near-identical fold; near 0.3 means only rough topology match. This is how one finds what a novel AlphaFold prediction most resembles in the solved-structure universe.

Solvent-accessible surface area. SASA measures how much of the protein is reachable by s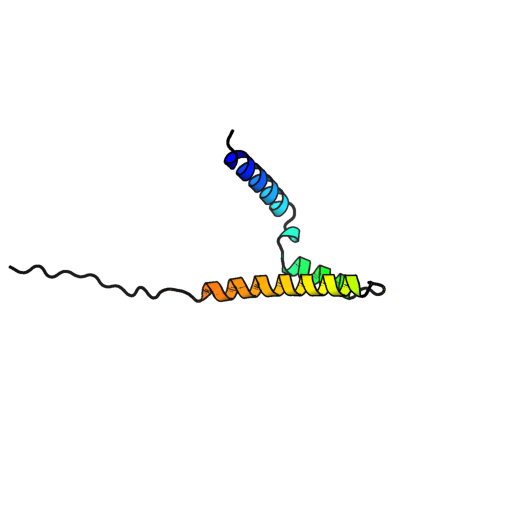olvent. It is computed by rolling a water-sized probe over the atomic surface and summing the exposed area (Å²). Per-residue SASA distinguishes core (buried, low SASA) from surface (exposed, high SASA) residues; total SASA is a whole-molecule size measure.